Protein AF-A0A257MVK5-F1 (afdb_monomer_lite)

Sequence (106 aa):
MNSQQKISKLDDLIFDNRFIRELPADAETINNRRQVIGACYSRVLPTPVASPQRVAYSREVAELLDLTTDVCESDDFIRVFAGNRLAAGMEPYSTCYGGHQFGNWA

Structure (mmCIF, N/CA/C/O backbone):
data_AF-A0A257MVK5-F1
#
_entry.id   AF-A0A257MVK5-F1
#
loop_
_atom_site.group_PDB
_atom_site.id
_atom_site.type_symbol
_atom_site.label_atom_id
_atom_site.label_alt_id
_atom_site.label_comp_id
_atom_site.label_asym_id
_atom_site.label_entity_id
_atom_site.label_seq_id
_atom_site.pdbx_PDB_ins_code
_atom_site.Cartn_x
_atom_site.Cartn_y
_atom_site.Cartn_z
_atom_site.occupancy
_atom_site.B_iso_or_equiv
_atom_site.auth_seq_id
_atom_site.auth_comp_id
_atom_site.auth_asym_id
_atom_site.auth_atom_id
_atom_site.pdbx_PDB_model_num
ATOM 1 N N . MET A 1 1 ? -29.763 14.433 1.345 1.00 39.16 1 MET A N 1
ATOM 2 C CA . MET A 1 1 ? -28.522 14.193 2.108 1.00 39.16 1 MET A CA 1
ATOM 3 C C . MET A 1 1 ? -28.263 12.702 2.041 1.00 39.16 1 MET A C 1
ATOM 5 O O . MET A 1 1 ? -28.987 11.963 2.691 1.00 39.16 1 MET A O 1
ATOM 9 N N . ASN A 1 2 ? -27.351 12.248 1.179 1.00 43.41 2 ASN A N 1
ATOM 10 C CA . ASN A 1 2 ? -26.973 10.836 1.180 1.00 43.41 2 ASN A CA 1
ATOM 11 C C . ASN A 1 2 ? -26.178 10.586 2.458 1.00 43.41 2 ASN A C 1
ATOM 13 O O . ASN A 1 2 ? -25.158 11.233 2.677 1.00 43.41 2 ASN A O 1
ATOM 17 N N . SER A 1 3 ? -26.668 9.692 3.312 1.00 54.47 3 SER A N 1
ATOM 18 C CA . SER A 1 3 ? -25.866 9.146 4.398 1.00 54.47 3 SER A CA 1
ATOM 19 C C . SER A 1 3 ? -24.686 8.417 3.765 1.00 54.47 3 SER A C 1
ATOM 21 O O . SER A 1 3 ? -24.878 7.376 3.135 1.00 54.47 3 SER A O 1
ATOM 23 N N . GLN A 1 4 ? -23.489 8.985 3.876 1.00 67.56 4 GLN A N 1
ATOM 24 C CA . GLN A 1 4 ? -22.261 8.296 3.505 1.00 67.56 4 GLN A CA 1
ATOM 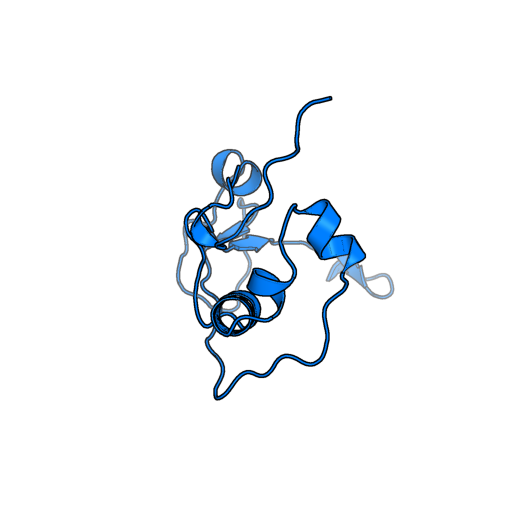25 C C . GLN A 1 4 ? -22.176 7.041 4.377 1.00 67.56 4 GLN A C 1
ATOM 27 O O . GLN A 1 4 ? -22.172 7.123 5.609 1.00 67.56 4 GLN A O 1
ATOM 32 N N . GLN A 1 5 ? -22.266 5.875 3.744 1.00 78.38 5 GLN A N 1
ATOM 33 C CA . GLN A 1 5 ? -22.261 4.602 4.444 1.00 78.38 5 GLN A CA 1
ATOM 34 C C . GLN A 1 5 ? -20.842 4.363 4.952 1.00 78.38 5 GLN A C 1
ATOM 36 O O . GLN A 1 5 ? -19.942 4.087 4.167 1.00 78.38 5 GLN A O 1
ATOM 41 N N . LYS A 1 6 ? -20.642 4.505 6.264 1.00 87.00 6 LYS A N 1
ATOM 42 C CA . LYS A 1 6 ? -19.335 4.266 6.874 1.00 87.00 6 LYS A CA 1
ATOM 43 C C . LYS A 1 6 ? -18.949 2.791 6.774 1.00 87.00 6 LYS A C 1
ATOM 45 O O . LYS A 1 6 ? -19.785 1.900 6.936 1.00 87.00 6 LYS A O 1
ATOM 50 N N . ILE A 1 7 ? -17.666 2.553 6.548 1.00 93.00 7 ILE A N 1
ATOM 51 C CA . ILE A 1 7 ? -17.053 1.241 6.392 1.00 93.00 7 ILE A CA 1
ATOM 52 C C . ILE A 1 7 ? -16.716 0.682 7.772 1.00 93.00 7 ILE A C 1
ATOM 54 O O . ILE A 1 7 ? -15.966 1.285 8.540 1.00 93.00 7 ILE A O 1
ATOM 58 N N . SER A 1 8 ? -17.281 -0.489 8.074 1.00 90.88 8 SER A N 1
ATOM 59 C CA . SER A 1 8 ? -17.130 -1.171 9.368 1.00 90.88 8 SER A CA 1
ATOM 60 C C . SER A 1 8 ? -16.203 -2.392 9.326 1.00 90.88 8 SER A C 1
ATOM 62 O O . SER A 1 8 ? -15.895 -2.961 10.373 1.00 90.88 8 SER A O 1
ATOM 64 N N . LYS A 1 9 ? -15.731 -2.785 8.135 1.00 96.00 9 LYS A N 1
ATOM 65 C CA . LYS A 1 9 ? -14.712 -3.821 7.919 1.00 96.00 9 LYS A CA 1
ATOM 66 C C . LYS A 1 9 ? -13.809 -3.413 6.764 1.00 96.00 9 LYS A C 1
ATOM 68 O O . LYS A 1 9 ? -14.294 -2.915 5.756 1.00 96.00 9 LYS A O 1
ATOM 73 N N . LEU A 1 10 ? -12.508 -3.680 6.869 1.00 97.44 10 LEU A N 1
ATOM 74 C CA . LEU A 1 10 ? -11.566 -3.351 5.793 1.00 97.44 10 LEU A CA 1
ATOM 75 C C . LEU A 1 10 ? -11.840 -4.129 4.500 1.00 97.44 10 LEU A C 1
ATOM 77 O O . LEU A 1 10 ? -11.536 -3.634 3.424 1.00 97.44 10 LEU A O 1
ATOM 81 N N . ASP A 1 11 ? -12.450 -5.310 4.589 1.00 97.81 11 ASP A N 1
ATOM 82 C CA . ASP A 1 11 ? -12.824 -6.099 3.410 1.00 97.81 11 ASP A CA 1
ATOM 83 C C . ASP A 1 11 ? -14.046 -5.533 2.657 1.00 97.81 11 ASP A C 1
ATOM 85 O O . ASP A 1 11 ? -14.320 -5.975 1.545 1.00 97.81 11 ASP A O 1
ATOM 89 N N . ASP A 1 12 ? -14.752 -4.544 3.220 1.00 95.88 12 ASP A N 1
ATOM 90 C CA . ASP A 1 12 ? -15.849 -3.842 2.536 1.00 95.88 12 ASP A CA 1
ATOM 91 C C . ASP A 1 12 ? -15.335 -2.671 1.668 1.00 95.88 12 ASP A C 1
ATOM 93 O O . ASP A 1 12 ? -16.118 -2.009 0.982 1.00 95.88 12 ASP A O 1
ATOM 97 N N . LEU A 1 13 ? -14.024 -2.387 1.693 1.00 95.12 13 LEU A N 1
ATOM 98 C CA . LEU A 1 13 ? -13.406 -1.373 0.839 1.00 95.12 13 LEU A CA 1
ATOM 99 C C . LEU A 1 13 ? -13.520 -1.766 -0.638 1.00 95.12 13 LEU A C 1
ATOM 101 O O . LEU A 1 13 ? -13.185 -2.878 -1.044 1.00 95.12 13 LEU A O 1
ATOM 105 N N . ILE A 1 14 ? -13.931 -0.805 -1.465 1.00 95.12 14 ILE A N 1
ATOM 106 C CA . ILE A 1 14 ? -14.019 -0.986 -2.914 1.00 95.12 14 ILE A CA 1
ATOM 107 C C . ILE A 1 14 ? -12.727 -0.467 -3.545 1.00 95.12 14 ILE A C 1
ATOM 109 O O . ILE A 1 14 ? -12.532 0.738 -3.699 1.00 95.12 14 ILE A O 1
ATOM 113 N N . PHE A 1 15 ? -11.844 -1.390 -3.920 1.00 96.69 15 PHE A N 1
ATOM 114 C CA . PHE A 1 15 ? -10.612 -1.068 -4.633 1.00 96.69 15 PHE A CA 1
ATOM 115 C C . PHE A 1 15 ? -10.858 -0.974 -6.139 1.00 96.69 15 PHE A C 1
ATOM 117 O O . PHE A 1 15 ? -11.295 -1.930 -6.777 1.00 96.69 15 PHE A O 1
ATOM 124 N N . ASP A 1 16 ? -10.507 0.169 -6.725 1.00 97.69 16 ASP A N 1
ATOM 125 C CA . ASP A 1 16 ? -10.339 0.308 -8.169 1.00 97.69 16 ASP A CA 1
ATOM 126 C C . ASP A 1 16 ? -8.846 0.399 -8.500 1.00 97.69 16 ASP A C 1
ATOM 128 O O . ASP A 1 16 ? -8.261 1.483 -8.575 1.00 97.69 16 ASP A O 1
ATOM 132 N N . ASN A 1 17 ? -8.221 -0.764 -8.694 1.00 97.94 17 ASN A N 1
ATOM 133 C CA . ASN A 1 17 ? -6.787 -0.910 -8.954 1.00 97.94 17 ASN A CA 1
ATOM 134 C C . ASN A 1 17 ? -6.401 -0.507 -10.398 1.00 97.94 17 ASN A C 1
ATOM 136 O O . ASN A 1 17 ? -5.712 -1.242 -11.107 1.00 97.94 17 ASN A O 1
ATOM 140 N N . ARG A 1 18 ? -6.849 0.672 -10.856 1.00 98.12 18 ARG A N 1
ATOM 141 C CA . ARG A 1 18 ? -6.629 1.203 -12.217 1.00 98.12 18 ARG A CA 1
ATOM 142 C C . ARG A 1 18 ? -5.179 1.134 -12.666 1.00 98.12 18 ARG A C 1
ATOM 144 O O . ARG A 1 18 ? -4.913 0.669 -13.765 1.00 98.12 18 ARG A O 1
ATOM 151 N N . PHE A 1 19 ? -4.252 1.550 -11.804 1.00 97.88 19 PHE A N 1
ATOM 152 C CA . PHE A 1 19 ? -2.830 1.641 -12.143 1.00 97.88 19 PHE A CA 1
ATOM 153 C C . PHE A 1 19 ? -2.268 0.302 -12.637 1.00 97.88 19 PHE A C 1
ATOM 155 O O . PHE A 1 19 ? -1.659 0.244 -13.697 1.00 97.88 19 PHE A O 1
ATOM 162 N N . ILE A 1 20 ? -2.518 -0.784 -11.907 1.00 97.19 20 ILE A N 1
ATOM 163 C CA . ILE A 1 20 ? -2.019 -2.118 -12.269 1.00 97.19 20 ILE A CA 1
ATOM 164 C C . ILE A 1 20 ? -2.890 -2.825 -13.312 1.00 97.19 20 ILE A C 1
ATOM 166 O O . ILE A 1 20 ? -2.451 -3.779 -13.944 1.00 97.19 20 ILE A O 1
ATOM 170 N N . ARG A 1 21 ? -4.140 -2.392 -13.498 1.00 97.69 21 ARG A N 1
ATOM 171 C CA . ARG A 1 21 ? -5.002 -2.926 -14.555 1.00 97.69 21 ARG A CA 1
ATOM 172 C C . ARG A 1 21 ? -4.632 -2.355 -15.923 1.00 97.69 21 ARG A C 1
ATOM 174 O O . ARG A 1 21 ? -4.765 -3.051 -16.924 1.00 97.69 21 ARG A O 1
ATOM 181 N N . GLU A 1 22 ? -4.212 -1.093 -15.964 1.00 98.25 22 GLU A N 1
ATOM 182 C CA . GLU A 1 22 ? -4.069 -0.328 -17.207 1.00 98.25 22 GLU A CA 1
ATOM 183 C C . GLU A 1 22 ? -2.612 -0.113 -17.634 1.00 98.25 22 GLU A C 1
ATOM 185 O O . GLU A 1 22 ? -2.370 0.190 -18.802 1.00 98.25 22 GLU A O 1
ATOM 190 N N . LEU A 1 23 ? -1.637 -0.284 -16.734 1.00 97.88 23 LEU A N 1
ATOM 191 C CA . LEU A 1 23 ? -0.221 -0.082 -17.049 1.00 97.88 23 LEU A CA 1
ATOM 192 C C . LEU A 1 23 ? 0.555 -1.399 -17.197 1.00 97.88 23 LEU A C 1
ATOM 194 O O . LEU A 1 23 ? 0.171 -2.415 -16.617 1.00 97.88 23 LEU A O 1
ATOM 198 N N . PRO A 1 24 ? 1.675 -1.400 -17.945 1.00 97.75 24 PRO A N 1
ATOM 199 C CA . PRO A 1 24 ? 2.495 -2.592 -18.126 1.00 97.75 24 PRO A CA 1
ATOM 200 C C . PRO A 1 24 ? 3.082 -3.115 -16.808 1.00 97.75 24 PRO A C 1
ATOM 202 O O . PRO A 1 24 ? 3.807 -2.403 -16.105 1.00 97.75 24 PRO A O 1
ATOM 205 N N . ALA A 1 25 ? 2.791 -4.379 -16.508 1.00 97.56 25 ALA A N 1
ATOM 206 C CA . ALA A 1 25 ? 3.381 -5.118 -15.401 1.00 97.56 25 ALA A CA 1
ATOM 207 C C . ALA A 1 25 ? 4.744 -5.695 -15.790 1.00 97.56 25 ALA A C 1
ATOM 209 O O . ALA A 1 25 ? 4.947 -6.130 -16.92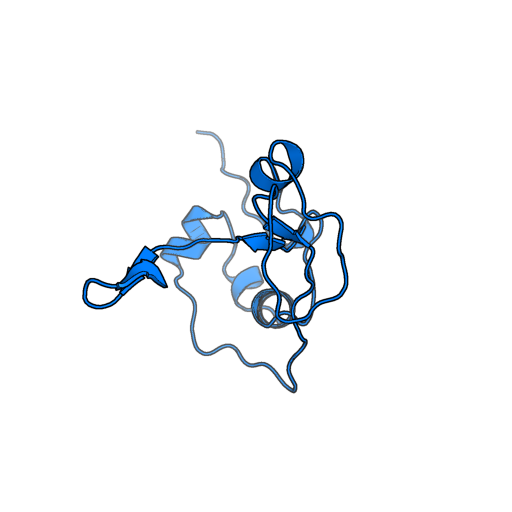4 1.00 97.56 25 ALA A O 1
ATOM 210 N N . ASP A 1 26 ? 5.641 -5.790 -14.821 1.00 97.31 26 ASP A N 1
ATOM 211 C CA . ASP A 1 26 ? 6.846 -6.599 -14.929 1.00 97.31 26 ASP A CA 1
ATOM 212 C C . ASP A 1 26 ? 6.472 -8.082 -15.051 1.00 97.31 26 ASP A C 1
ATOM 214 O O . ASP A 1 26 ? 5.616 -8.586 -14.314 1.00 97.31 26 ASP A O 1
ATOM 218 N N . ALA A 1 27 ? 7.099 -8.772 -16.002 1.00 95.19 27 ALA A N 1
ATOM 219 C CA . ALA A 1 27 ? 6.893 -10.200 -16.215 1.00 95.19 27 ALA A CA 1
ATOM 220 C C . ALA A 1 27 ? 7.587 -11.044 -15.135 1.00 95.19 27 ALA A C 1
ATOM 222 O O . ALA A 1 27 ? 7.145 -12.158 -14.851 1.00 95.19 27 ALA A O 1
ATOM 223 N N . GLU A 1 28 ? 8.658 -10.523 -14.527 1.00 95.12 28 GLU A N 1
ATOM 224 C CA . GLU A 1 28 ? 9.349 -11.193 -13.432 1.00 95.12 28 GLU A CA 1
ATOM 225 C C . GLU A 1 28 ? 8.608 -10.962 -12.109 1.00 95.12 28 GLU A C 1
ATOM 227 O O . GLU A 1 28 ? 8.290 -9.833 -11.734 1.00 95.12 28 GLU A O 1
ATOM 232 N N . THR A 1 29 ? 8.377 -12.048 -11.375 1.00 93.12 29 THR A N 1
ATOM 233 C CA . THR A 1 29 ? 7.606 -12.071 -10.120 1.00 93.12 29 THR A CA 1
ATOM 234 C C . THR A 1 29 ? 8.466 -12.361 -8.894 1.00 93.12 29 THR A C 1
ATOM 236 O O . THR A 1 29 ? 8.008 -12.197 -7.762 1.00 93.12 29 THR A O 1
ATOM 239 N N . ILE A 1 30 ? 9.721 -12.774 -9.090 1.00 94.62 30 ILE A N 1
ATOM 240 C CA . ILE A 1 30 ? 10.676 -12.975 -8.006 1.00 94.62 30 ILE A CA 1
ATOM 241 C C . ILE A 1 30 ? 11.027 -11.615 -7.398 1.00 94.62 30 ILE A C 1
ATOM 243 O O . ILE A 1 30 ? 11.510 -10.709 -8.074 1.00 94.62 30 ILE A O 1
ATOM 247 N N . ASN A 1 31 ? 10.827 -11.494 -6.086 1.00 92.94 31 ASN A N 1
ATOM 248 C CA . ASN A 1 31 ? 11.177 -10.296 -5.335 1.00 92.94 31 ASN A CA 1
ATOM 249 C C . ASN A 1 31 ? 12.692 -10.241 -5.073 1.00 92.94 31 ASN A C 1
ATOM 251 O O . ASN A 1 31 ? 13.189 -10.760 -4.070 1.00 92.94 31 ASN A O 1
ATOM 255 N N . ASN A 1 32 ? 13.436 -9.631 -5.996 1.00 94.06 32 ASN A N 1
ATOM 256 C CA . ASN A 1 32 ? 14.866 -9.374 -5.872 1.00 94.06 32 ASN A CA 1
ATOM 257 C C . ASN A 1 32 ? 15.249 -7.992 -6.437 1.00 94.06 32 ASN A C 1
ATOM 259 O O . ASN A 1 32 ? 14.469 -7.310 -7.098 1.00 94.06 32 ASN A O 1
ATOM 263 N N . ARG A 1 33 ? 16.483 -7.557 -6.159 1.00 91.88 33 ARG A N 1
ATOM 264 C CA . ARG A 1 33 ? 17.025 -6.308 -6.714 1.00 91.88 33 ARG A CA 1
ATOM 265 C C . ARG A 1 33 ? 17.512 -6.543 -8.140 1.00 91.88 33 ARG A C 1
ATOM 267 O O . ARG A 1 33 ? 18.376 -7.392 -8.352 1.00 91.88 33 ARG A O 1
ATOM 274 N N . ARG A 1 34 ? 16.997 -5.759 -9.086 1.00 93.62 34 ARG A N 1
ATOM 275 C CA . ARG A 1 34 ? 17.353 -5.789 -10.513 1.00 93.62 34 ARG A CA 1
ATOM 276 C C . ARG A 1 34 ? 16.859 -4.522 -11.211 1.00 93.62 34 ARG A C 1
ATOM 278 O O . ARG A 1 34 ? 16.053 -3.785 -10.649 1.00 93.62 34 ARG A O 1
ATOM 285 N N . GLN A 1 35 ? 17.303 -4.307 -12.445 1.00 92.56 35 GLN A N 1
ATOM 286 C CA . GLN A 1 35 ? 16.688 -3.317 -13.326 1.00 92.56 35 GLN A CA 1
ATOM 287 C C . GLN A 1 35 ? 15.335 -3.832 -13.829 1.00 92.56 35 GLN A C 1
ATOM 289 O O . GLN A 1 35 ? 15.221 -4.992 -14.222 1.00 92.56 35 GLN A O 1
ATOM 294 N N . VAL A 1 36 ? 14.327 -2.962 -13.821 1.00 94.62 36 VAL A N 1
ATOM 295 C CA . VAL A 1 36 ? 12.990 -3.219 -14.372 1.00 94.62 36 VAL A CA 1
ATOM 296 C C . VAL A 1 36 ? 12.872 -2.410 -15.657 1.00 94.62 36 VAL A C 1
ATOM 298 O O . VAL A 1 36 ? 12.996 -1.187 -15.628 1.00 94.62 36 VAL A O 1
ATOM 301 N N . ILE A 1 37 ? 12.696 -3.086 -16.791 1.00 93.62 37 ILE A N 1
ATOM 302 C CA . ILE A 1 37 ? 12.689 -2.466 -18.123 1.00 93.62 37 ILE A CA 1
ATOM 303 C C . ILE A 1 37 ? 11.346 -2.759 -18.787 1.00 93.62 37 ILE A C 1
ATOM 305 O O . ILE A 1 37 ? 10.895 -3.899 -18.794 1.00 93.62 37 ILE A O 1
ATOM 309 N N . GLY A 1 38 ? 10.717 -1.734 -19.369 1.00 95.06 38 GLY A N 1
ATOM 310 C CA . GLY A 1 38 ? 9.468 -1.890 -20.125 1.00 95.06 38 GLY A CA 1
ATOM 311 C C . GLY A 1 38 ? 8.217 -2.138 -19.272 1.00 95.06 38 GLY A C 1
ATOM 312 O O . GLY A 1 38 ? 7.163 -2.436 -19.825 1.00 95.06 38 GLY A O 1
ATOM 313 N N . ALA A 1 39 ? 8.319 -1.988 -17.953 1.00 97.06 39 ALA A N 1
ATOM 314 C CA . ALA A 1 39 ? 7.209 -2.090 -17.015 1.00 97.06 39 ALA A CA 1
ATOM 315 C C . ALA A 1 39 ? 7.104 -0.822 -16.162 1.00 97.06 39 ALA A C 1
ATOM 317 O O . ALA A 1 39 ? 8.086 -0.104 -16.001 1.00 97.06 39 ALA A O 1
ATOM 318 N N . CYS A 1 40 ? 5.918 -0.554 -15.616 1.00 97.25 40 CYS A N 1
ATOM 319 C CA . CYS A 1 40 ? 5.680 0.538 -14.667 1.00 97.25 40 CYS A CA 1
ATOM 320 C C . CYS A 1 40 ? 5.728 0.065 -13.207 1.00 97.25 40 CYS A C 1
ATOM 322 O O . CYS A 1 40 ? 5.906 0.873 -12.293 1.00 97.25 40 CYS A O 1
ATOM 324 N N . TYR A 1 41 ? 5.539 -1.236 -12.977 1.00 97.50 41 TYR A N 1
ATOM 325 C CA . TYR A 1 41 ? 5.535 -1.828 -11.647 1.00 97.50 41 TYR A CA 1
ATOM 326 C C . TYR A 1 41 ? 5.891 -3.315 -11.670 1.00 97.50 41 TYR A C 1
ATOM 328 O O . TYR A 1 41 ? 5.668 -3.994 -12.669 1.00 97.50 41 TYR A O 1
ATOM 336 N N . SER A 1 42 ? 6.347 -3.833 -10.532 1.00 97.69 42 SER A N 1
ATOM 337 C CA . SER A 1 42 ? 6.472 -5.267 -10.256 1.00 97.69 42 SER A CA 1
ATOM 338 C C . SER A 1 42 ? 5.462 -5.681 -9.186 1.00 97.69 42 SER A C 1
ATOM 340 O O . SER A 1 42 ? 5.208 -4.937 -8.233 1.00 97.69 42 SER A O 1
ATOM 342 N N . ARG A 1 43 ? 4.878 -6.876 -9.319 1.00 96.69 43 ARG A N 1
ATOM 343 C CA . ARG A 1 43 ? 4.029 -7.448 -8.263 1.00 96.69 43 ARG A CA 1
ATOM 344 C C . ARG A 1 43 ? 4.904 -7.874 -7.091 1.00 96.69 43 ARG A C 1
ATOM 346 O O . ARG A 1 43 ? 5.922 -8.529 -7.288 1.00 96.69 43 ARG A O 1
ATOM 353 N N . VAL A 1 44 ? 4.499 -7.518 -5.879 1.00 96.50 44 VAL A N 1
ATOM 354 C CA . VAL A 1 44 ? 5.232 -7.871 -4.661 1.00 96.50 44 VAL A CA 1
ATOM 355 C C . VAL A 1 44 ? 4.262 -7.953 -3.496 1.00 96.50 44 VAL A C 1
ATOM 357 O O . VAL A 1 44 ? 3.331 -7.162 -3.420 1.00 96.50 44 VAL A O 1
ATOM 360 N N . LEU A 1 45 ? 4.470 -8.904 -2.590 1.00 96.75 45 LEU A N 1
ATOM 361 C CA . LEU A 1 45 ? 3.722 -8.978 -1.338 1.00 96.75 45 LEU A CA 1
ATOM 362 C C . LEU A 1 45 ? 4.501 -8.274 -0.219 1.00 96.75 45 LEU A C 1
ATOM 364 O O . LEU A 1 45 ? 5.735 -8.318 -0.227 1.00 96.75 45 LEU A O 1
ATOM 368 N N . PRO A 1 46 ? 3.815 -7.647 0.752 1.00 97.25 46 PRO A N 1
ATOM 369 C CA . PRO A 1 46 ? 4.481 -7.120 1.934 1.00 97.25 46 PRO A CA 1
ATOM 370 C C . PRO A 1 46 ? 5.147 -8.250 2.728 1.00 97.25 46 PRO A C 1
ATOM 372 O O . PRO A 1 46 ? 4.645 -9.373 2.784 1.00 97.25 46 PRO A O 1
ATOM 375 N N . THR A 1 47 ? 6.272 -7.941 3.368 1.00 96.81 47 THR A N 1
ATOM 376 C CA . THR A 1 47 ? 6.943 -8.861 4.291 1.00 96.81 47 THR A CA 1
ATOM 377 C C . THR A 1 47 ? 6.294 -8.744 5.675 1.00 96.81 47 THR A C 1
ATOM 379 O O . THR A 1 47 ? 6.373 -7.663 6.261 1.00 96.81 47 THR A O 1
ATOM 382 N N . PRO A 1 48 ? 5.686 -9.809 6.231 1.00 97.69 48 PRO A N 1
ATOM 383 C CA . PRO A 1 48 ? 5.044 -9.748 7.543 1.00 97.69 48 PRO A CA 1
ATOM 384 C C . PRO A 1 48 ? 6.030 -9.433 8.672 1.00 97.69 48 PRO A C 1
ATOM 386 O O . PRO A 1 48 ? 7.175 -9.891 8.655 1.00 97.69 48 PRO A O 1
ATOM 389 N N . VAL A 1 49 ? 5.560 -8.719 9.698 1.00 98.00 49 VAL A N 1
ATOM 390 C CA . VAL A 1 49 ? 6.360 -8.378 10.887 1.00 98.00 49 VAL A CA 1
ATOM 391 C C . VAL A 1 49 ? 5.875 -9.106 12.142 1.00 98.00 49 VAL A C 1
ATOM 393 O O . VAL A 1 49 ? 4.722 -9.533 12.237 1.00 98.00 49 VAL A O 1
ATOM 396 N N . ALA A 1 50 ? 6.758 -9.255 13.130 1.00 98.31 50 ALA A N 1
ATOM 397 C CA . ALA A 1 50 ? 6.420 -9.870 14.410 1.00 98.31 50 ALA A CA 1
ATOM 398 C C . ALA A 1 50 ? 5.758 -8.856 15.359 1.00 98.31 50 ALA A C 1
ATOM 400 O O . ALA A 1 50 ? 6.269 -7.755 15.540 1.00 98.31 50 ALA A O 1
ATOM 401 N N . SER A 1 51 ? 4.654 -9.258 16.001 1.00 97.25 51 SER A N 1
ATOM 402 C CA . SER A 1 51 ? 3.962 -8.500 17.059 1.00 97.25 51 SER A CA 1
ATOM 403 C C . SER A 1 51 ? 3.713 -7.008 16.739 1.00 97.25 51 SER A C 1
ATOM 405 O O . SER A 1 51 ? 4.097 -6.148 17.538 1.00 97.25 51 SER A O 1
ATOM 407 N N . PRO A 1 52 ? 3.077 -6.667 15.598 1.00 97.88 52 PRO A N 1
ATOM 408 C CA . PRO A 1 52 ? 2.807 -5.274 15.243 1.00 97.88 52 PRO A CA 1
ATOM 409 C C . PRO A 1 52 ? 1.900 -4.598 16.278 1.00 97.88 52 PRO A C 1
ATOM 411 O O . PRO A 1 52 ? 1.028 -5.242 16.858 1.00 97.88 52 PRO A O 1
ATOM 414 N N . GLN A 1 53 ? 2.103 -3.299 16.503 1.00 97.44 53 GLN A N 1
ATOM 415 C CA . GLN A 1 53 ? 1.331 -2.484 17.445 1.00 97.44 53 GLN A CA 1
ATOM 416 C C . GLN A 1 53 ? 0.977 -1.139 16.805 1.00 97.44 53 GLN A C 1
ATOM 418 O O . GLN A 1 53 ? 1.780 -0.560 16.070 1.00 97.44 53 GLN A O 1
ATOM 423 N N . ARG A 1 54 ? -0.217 -0.619 17.104 1.00 96.94 54 ARG A N 1
ATOM 424 C CA . ARG A 1 54 ? -0.635 0.718 16.668 1.00 96.94 54 ARG A CA 1
ATOM 425 C C . ARG A 1 54 ? 0.041 1.780 17.534 1.00 96.94 54 ARG A C 1
ATOM 427 O O . ARG A 1 54 ? -0.143 1.784 18.745 1.00 96.94 54 ARG A O 1
ATOM 434 N N . VAL A 1 55 ? 0.759 2.710 16.906 1.00 97.62 55 VAL A N 1
ATOM 435 C CA . VAL A 1 55 ? 1.312 3.896 17.586 1.00 97.62 55 VAL A CA 1
ATOM 436 C C . VAL A 1 55 ? 0.319 5.058 17.520 1.00 97.62 55 VAL A C 1
ATOM 438 O O . VAL A 1 55 ? -0.042 5.626 18.545 1.00 97.62 55 VAL A O 1
ATOM 441 N N . ALA A 1 56 ? -0.155 5.385 16.316 1.00 97.44 56 ALA A N 1
ATOM 442 C CA . ALA A 1 56 ? -1.151 6.423 16.064 1.00 97.44 56 ALA A CA 1
ATOM 443 C C . ALA A 1 56 ? -1.843 6.192 14.709 1.00 97.44 56 ALA A C 1
ATOM 445 O O . ALA A 1 56 ? -1.330 5.460 13.863 1.00 97.44 56 ALA A O 1
ATOM 446 N N . TYR A 1 57 ? -2.988 6.843 14.502 1.00 97.88 57 TYR A N 1
ATOM 447 C CA . TYR A 1 57 ? -3.634 7.025 13.200 1.00 97.88 57 TYR A CA 1
ATOM 448 C C . TYR A 1 57 ? -4.282 8.419 13.162 1.00 97.88 57 TYR A C 1
ATOM 450 O O . TYR A 1 57 ? -4.618 8.964 14.215 1.00 97.88 57 TYR A O 1
ATOM 458 N N . SER A 1 58 ? -4.445 9.012 11.975 1.00 97.69 58 SER A N 1
ATOM 459 C CA . SER A 1 58 ? -5.200 10.267 11.825 1.00 97.69 58 SER A CA 1
ATOM 460 C C . SER A 1 58 ? -6.683 9.953 11.673 1.00 97.69 58 SER A C 1
ATOM 462 O O . SER A 1 58 ? -7.075 9.190 10.788 1.00 97.69 58 SER A O 1
ATOM 464 N N . ARG A 1 59 ? -7.504 10.562 12.531 1.00 96.81 59 ARG A N 1
ATOM 465 C CA . ARG A 1 59 ? -8.964 10.433 12.463 1.00 96.81 59 ARG A CA 1
ATOM 466 C C . ARG A 1 59 ? -9.509 11.121 11.218 1.00 96.81 59 ARG A C 1
ATOM 468 O O . ARG A 1 59 ? -10.364 10.561 10.549 1.00 96.81 59 ARG A O 1
ATOM 475 N N . GLU A 1 60 ? -8.947 12.272 10.868 1.00 97.12 60 GLU A N 1
ATOM 476 C CA . GLU A 1 60 ? -9.333 13.044 9.690 1.00 97.12 60 GLU A CA 1
ATOM 477 C C . GLU A 1 60 ? -9.097 12.242 8.403 1.00 97.12 60 GLU A C 1
ATOM 479 O O . GLU A 1 60 ? -9.960 12.198 7.534 1.00 97.12 60 GLU A O 1
ATOM 484 N N . VAL A 1 61 ? -7.964 11.537 8.287 1.00 96.56 61 VAL A N 1
ATOM 485 C CA . VAL A 1 61 ? -7.692 10.670 7.125 1.00 96.56 61 VAL A CA 1
ATOM 486 C C . VAL A 1 61 ? -8.589 9.430 7.116 1.00 96.56 61 VAL A C 1
ATOM 488 O O . VAL A 1 61 ? -9.020 9.006 6.047 1.00 96.56 61 VAL A O 1
ATOM 491 N N . ALA A 1 62 ? -8.901 8.853 8.279 1.00 96.38 62 ALA A N 1
ATOM 492 C CA . ALA A 1 62 ? -9.856 7.748 8.361 1.00 96.38 62 ALA A CA 1
ATOM 493 C C . ALA A 1 62 ? -11.246 8.170 7.856 1.00 96.38 62 ALA A C 1
ATOM 495 O O . ALA A 1 62 ? -11.864 7.439 7.085 1.00 96.38 62 ALA A O 1
ATOM 496 N N . GLU A 1 63 ? -11.692 9.376 8.213 1.00 95.00 63 GLU A N 1
ATOM 497 C CA . GLU A 1 63 ? -12.946 9.958 7.729 1.00 95.00 63 GLU A CA 1
ATOM 498 C C . GLU A 1 63 ? -12.938 10.203 6.215 1.00 95.00 63 GLU A C 1
ATOM 500 O O . GLU A 1 63 ? -13.946 9.934 5.567 1.00 95.00 63 GLU A O 1
ATOM 505 N N . LEU A 1 64 ? -11.810 10.627 5.625 1.00 95.69 64 LEU A N 1
ATOM 506 C CA . LEU A 1 64 ? -11.675 10.746 4.161 1.00 95.69 64 LEU A CA 1
ATOM 507 C C . LEU A 1 64 ? -11.868 9.411 3.426 1.00 95.69 64 LEU A C 1
ATOM 509 O O . LEU A 1 64 ? -12.214 9.408 2.247 1.00 95.69 64 LEU A O 1
ATOM 513 N N . LEU A 1 65 ? -11.613 8.295 4.109 1.00 94.56 65 LEU A N 1
ATOM 514 C CA . LEU A 1 65 ? -11.771 6.935 3.594 1.00 94.56 65 LEU A CA 1
ATOM 515 C C . LEU A 1 65 ? -13.064 6.267 4.089 1.00 94.56 65 LEU A C 1
ATOM 517 O O . LEU A 1 65 ? -13.211 5.053 3.957 1.00 94.56 65 LEU A O 1
ATOM 521 N N . ASP A 1 66 ? -13.974 7.041 4.693 1.00 95.94 66 ASP A N 1
ATOM 522 C CA . ASP A 1 66 ? -15.229 6.572 5.285 1.00 95.94 66 ASP A CA 1
ATOM 523 C C . ASP A 1 66 ? -15.050 5.476 6.366 1.00 95.94 66 ASP A C 1
ATOM 525 O O . ASP A 1 66 ? -15.999 4.770 6.710 1.00 95.94 66 ASP A O 1
ATOM 529 N N . LEU A 1 67 ? -13.855 5.337 6.954 1.00 96.25 67 LEU A N 1
ATOM 530 C CA . LEU A 1 67 ? -13.552 4.339 7.984 1.00 96.25 67 LEU A CA 1
ATOM 531 C C . LEU A 1 67 ? -14.108 4.759 9.349 1.00 96.25 67 LEU A C 1
ATOM 533 O O . LEU A 1 67 ? -13.979 5.909 9.778 1.00 96.25 67 LEU A O 1
ATOM 537 N N . THR A 1 68 ? -14.704 3.814 10.077 1.00 96.38 68 THR A N 1
ATOM 538 C CA . THR A 1 68 ? -15.112 4.056 11.467 1.00 96.38 68 THR A CA 1
ATOM 539 C C . THR A 1 68 ? -13.928 3.979 12.432 1.00 96.38 68 THR A C 1
ATOM 541 O O . THR A 1 68 ? -12.941 3.281 12.200 1.00 96.38 68 THR A O 1
ATOM 544 N N . THR A 1 69 ? -14.065 4.651 13.577 1.00 95.44 69 THR A N 1
ATOM 545 C CA . THR A 1 69 ? -13.131 4.534 14.706 1.00 95.44 69 THR A CA 1
ATOM 546 C C . THR A 1 69 ? -12.943 3.082 15.139 1.00 95.44 69 THR A C 1
ATOM 548 O O . THR A 1 69 ? -11.808 2.660 15.323 1.00 95.44 69 THR A O 1
ATOM 551 N N . ASP A 1 70 ? -14.024 2.298 15.211 1.00 96.75 70 ASP A N 1
ATOM 552 C CA . ASP A 1 70 ? -13.964 0.882 15.599 1.00 96.75 70 ASP A CA 1
ATOM 553 C C . ASP A 1 70 ? -13.072 0.060 14.658 1.00 96.75 70 ASP A C 1
ATOM 555 O O . ASP A 1 70 ? -12.305 -0.789 15.114 1.00 96.75 70 ASP A O 1
ATOM 559 N N . VAL A 1 71 ? -13.112 0.342 13.348 1.00 97.19 71 VAL A N 1
ATOM 560 C CA . VAL A 1 71 ? -12.200 -0.288 12.383 1.00 97.19 71 VAL A CA 1
ATOM 561 C C . VAL A 1 71 ? -10.766 0.119 12.674 1.00 97.19 71 VAL A C 1
ATOM 563 O O . VAL A 1 71 ? -9.920 -0.758 12.835 1.00 97.19 71 VAL A O 1
ATOM 566 N N . CYS A 1 72 ? -10.485 1.420 12.783 1.00 97.31 72 CYS A N 1
ATOM 567 C CA . CYS A 1 72 ? -9.135 1.929 13.051 1.00 97.31 72 CYS A CA 1
ATOM 568 C C . CYS A 1 72 ? -8.551 1.435 14.382 1.00 97.31 72 CYS A C 1
ATOM 570 O O . CYS A 1 72 ? -7.330 1.323 14.535 1.00 97.31 72 CYS A O 1
ATOM 572 N N . GLU A 1 73 ? -9.416 1.132 15.349 1.00 97.00 73 GLU A N 1
ATOM 573 C CA . GLU A 1 73 ? -9.016 0.671 16.671 1.00 97.00 73 GLU A CA 1
ATOM 574 C C . GLU A 1 73 ? -8.898 -0.855 16.795 1.00 97.00 73 GLU A C 1
ATOM 576 O O . GLU A 1 73 ? -8.328 -1.335 17.778 1.00 97.00 73 GLU A O 1
ATOM 581 N N . SER A 1 74 ? -9.320 -1.597 15.768 1.00 97.75 74 SER A N 1
ATOM 582 C CA . SER A 1 74 ? -9.282 -3.060 15.716 1.00 97.75 74 SER A CA 1
ATOM 583 C C . SER A 1 74 ? -7.887 -3.658 15.480 1.00 97.75 74 SER A C 1
ATOM 585 O O . SER A 1 74 ? -6.991 -3.039 14.897 1.00 97.75 74 SER A O 1
ATOM 587 N N . ASP A 1 75 ? -7.733 -4.932 15.850 1.00 97.81 75 ASP A N 1
ATOM 588 C CA . ASP A 1 75 ? -6.551 -5.734 15.508 1.00 97.81 75 ASP A CA 1
ATOM 589 C C . ASP A 1 75 ? -6.414 -5.969 13.998 1.00 97.81 75 ASP A C 1
ATOM 591 O O . ASP A 1 75 ? -5.300 -6.121 13.494 1.00 97.81 75 ASP A O 1
ATOM 595 N N . ASP A 1 76 ? -7.529 -6.008 13.259 1.00 98.06 76 ASP A N 1
ATOM 596 C CA . ASP A 1 76 ? -7.501 -6.221 11.810 1.00 98.06 76 ASP A CA 1
ATOM 597 C C . ASP A 1 76 ? -6.813 -5.057 11.093 1.00 98.06 76 ASP A C 1
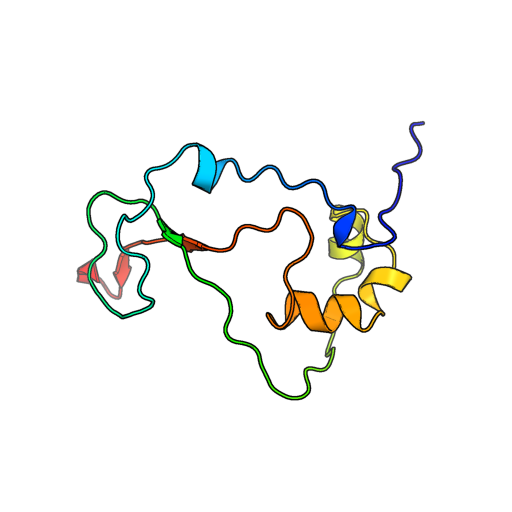ATOM 599 O O . ASP A 1 76 ? -5.976 -5.274 10.217 1.00 98.06 76 ASP A O 1
ATOM 603 N N . PHE A 1 77 ? -7.068 -3.827 11.548 1.00 98.31 77 PHE A N 1
ATOM 604 C CA . PHE A 1 77 ? -6.356 -2.642 11.078 1.00 98.31 77 PHE A CA 1
ATOM 605 C C . PHE A 1 77 ? -4.850 -2.771 11.298 1.00 98.31 77 PHE A C 1
ATOM 607 O O . PHE A 1 77 ? -4.069 -2.579 10.370 1.00 98.31 77 PHE A O 1
ATOM 614 N N . ILE A 1 78 ? -4.419 -3.198 12.486 1.00 98.31 78 ILE A N 1
ATOM 615 C CA . ILE A 1 78 ? -2.993 -3.420 12.756 1.00 98.31 78 ILE A CA 1
ATOM 616 C C . ILE A 1 78 ? -2.414 -4.454 11.782 1.00 98.31 78 ILE A C 1
ATOM 618 O O . ILE A 1 78 ? -1.347 -4.230 11.213 1.00 98.31 78 ILE A O 1
ATOM 622 N N . ARG A 1 79 ? -3.115 -5.570 11.548 1.00 98.50 79 ARG A N 1
ATOM 623 C CA . ARG A 1 79 ? -2.640 -6.639 10.656 1.00 98.50 79 ARG A CA 1
ATOM 624 C C . ARG A 1 79 ? -2.536 -6.188 9.201 1.00 98.50 79 ARG A C 1
ATOM 626 O O . ARG A 1 79 ? -1.558 -6.542 8.547 1.00 98.50 79 ARG A O 1
ATOM 633 N N . VAL A 1 80 ? -3.500 -5.417 8.699 1.00 98.31 80 VAL A N 1
ATOM 634 C CA . VAL A 1 80 ? -3.477 -4.924 7.314 1.00 98.31 80 VAL A CA 1
ATOM 635 C C . VAL A 1 80 ? -2.367 -3.895 7.117 1.00 98.31 80 VAL A C 1
ATOM 637 O O . VAL A 1 80 ? -1.513 -4.063 6.249 1.00 98.31 80 VAL A O 1
ATOM 640 N N . PHE A 1 81 ? -2.315 -2.864 7.961 1.00 97.50 81 PHE A N 1
ATOM 641 C CA . PHE A 1 81 ? -1.363 -1.762 7.789 1.00 97.50 81 PHE A CA 1
ATOM 642 C C . PHE A 1 81 ? 0.083 -2.126 8.163 1.00 97.50 81 PHE A C 1
ATOM 644 O O . PHE A 1 81 ? 1.010 -1.462 7.707 1.00 97.50 81 PHE A O 1
ATOM 651 N N . ALA A 1 82 ? 0.299 -3.199 8.931 1.00 98.12 82 ALA A N 1
ATOM 652 C CA . ALA A 1 82 ? 1.632 -3.759 9.172 1.00 98.12 82 ALA A CA 1
ATOM 653 C C . ALA A 1 82 ? 2.109 -4.728 8.071 1.00 98.12 82 ALA A C 1
ATOM 655 O O . ALA A 1 82 ? 3.229 -5.229 8.145 1.00 98.12 82 ALA A O 1
ATOM 656 N N . GLY A 1 83 ? 1.279 -5.010 7.057 1.00 98.12 83 GLY A N 1
ATOM 657 C CA .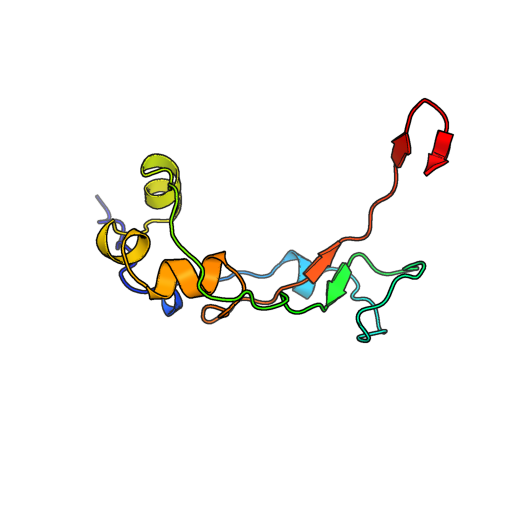 GLY A 1 83 ? 1.624 -5.940 5.978 1.00 98.12 83 GLY A CA 1
ATOM 658 C C . GLY A 1 83 ? 1.496 -7.420 6.353 1.00 98.12 83 GLY A C 1
ATOM 659 O O . GLY A 1 83 ? 2.014 -8.284 5.651 1.00 98.12 83 GLY A O 1
ATOM 660 N N . ASN A 1 84 ? 0.801 -7.736 7.447 1.00 98.56 84 ASN A N 1
ATOM 661 C CA . ASN A 1 84 ? 0.541 -9.106 7.896 1.00 98.56 84 ASN A CA 1
ATOM 662 C C . ASN A 1 84 ? -0.738 -9.704 7.285 1.00 98.56 84 ASN A C 1
ATOM 664 O O . ASN A 1 84 ? -0.942 -10.916 7.360 1.00 98.56 84 ASN A O 1
ATOM 668 N N . ARG A 1 85 ? -1.610 -8.869 6.711 1.00 98.25 85 ARG A N 1
ATOM 669 C CA . ARG A 1 85 ? -2.834 -9.261 6.005 1.00 98.25 85 ARG A CA 1
ATOM 670 C C . ARG A 1 85 ? -3.073 -8.311 4.833 1.00 98.25 85 ARG A C 1
ATOM 672 O O . ARG A 1 85 ? -2.707 -7.146 4.900 1.00 98.25 85 ARG A O 1
ATOM 679 N N . LEU A 1 86 ? -3.732 -8.793 3.787 1.00 98.50 86 LEU A N 1
ATOM 680 C CA . LEU A 1 86 ? -4.309 -7.950 2.741 1.00 98.50 86 LEU A CA 1
ATOM 681 C C . LEU A 1 86 ? -5.823 -7.908 2.906 1.00 98.50 86 LEU A C 1
ATOM 683 O O . LEU A 1 86 ? -6.429 -8.962 3.111 1.00 98.50 86 LEU A O 1
ATOM 687 N N . ALA A 1 87 ? -6.413 -6.716 2.818 1.00 98.12 87 ALA A N 1
ATOM 688 C CA . ALA A 1 87 ? -7.860 -6.560 2.719 1.00 98.12 87 ALA A CA 1
ATOM 689 C C . ALA A 1 87 ? -8.375 -7.091 1.374 1.00 98.12 87 ALA A C 1
ATOM 691 O O . ALA A 1 87 ? -7.622 -7.169 0.397 1.00 98.12 87 ALA A O 1
ATOM 692 N N . ALA A 1 88 ? -9.655 -7.456 1.313 1.00 98.00 88 ALA A N 1
ATOM 693 C CA . ALA A 1 88 ? -10.279 -7.865 0.059 1.00 98.00 88 ALA A CA 1
ATOM 694 C C . ALA A 1 88 ? -10.094 -6.788 -1.030 1.00 98.00 88 ALA A C 1
ATOM 696 O O . ALA A 1 88 ? -10.231 -5.596 -0.776 1.00 98.00 88 ALA A O 1
ATOM 697 N N . GLY A 1 89 ? -9.734 -7.215 -2.243 1.00 97.44 89 GLY A N 1
ATOM 698 C CA . GLY A 1 89 ? -9.483 -6.320 -3.377 1.00 97.44 89 GLY A CA 1
ATOM 699 C C . GLY A 1 89 ? -8.113 -5.630 -3.390 1.00 97.44 89 GLY A C 1
ATOM 700 O O . GLY A 1 89 ? -7.769 -5.031 -4.405 1.00 97.44 89 GLY A O 1
ATOM 701 N N . MET A 1 90 ? -7.299 -5.728 -2.331 1.00 98.00 90 MET A N 1
ATOM 702 C CA . MET A 1 90 ? -5.931 -5.203 -2.368 1.00 98.00 90 MET A CA 1
ATOM 703 C C . MET A 1 90 ? -5.050 -6.006 -3.328 1.00 98.00 90 MET A C 1
ATOM 705 O O . MET A 1 90 ? -4.929 -7.225 -3.217 1.00 98.00 90 MET A O 1
ATOM 709 N N . GLU A 1 91 ? -4.343 -5.294 -4.202 1.00 97.88 91 GLU A N 1
ATOM 710 C CA . GLU A 1 91 ? -3.348 -5.862 -5.111 1.00 97.88 91 GLU A CA 1
ATOM 711 C C . GLU A 1 91 ? -2.028 -5.083 -4.978 1.00 97.88 91 GLU A C 1
ATOM 713 O O . GLU A 1 91 ? -1.838 -4.067 -5.648 1.00 97.88 91 GLU A O 1
ATOM 718 N N . PRO A 1 92 ? -1.114 -5.501 -4.082 1.00 97.50 92 PRO A N 1
ATOM 719 C CA . PRO A 1 92 ? 0.102 -4.745 -3.810 1.00 97.50 92 PRO A CA 1
ATOM 720 C C . PRO A 1 92 ? 1.127 -4.835 -4.950 1.00 97.50 92 PRO A C 1
ATOM 722 O O . PRO A 1 92 ? 1.286 -5.861 -5.619 1.00 97.50 92 PRO A O 1
ATOM 725 N N . TYR A 1 93 ? 1.854 -3.740 -5.153 1.00 97.31 93 TYR A N 1
ATOM 726 C CA . TYR A 1 93 ? 2.881 -3.608 -6.179 1.00 97.31 93 TYR A CA 1
ATOM 727 C C . TYR A 1 93 ? 3.969 -2.621 -5.750 1.00 97.31 93 TYR A C 1
ATOM 729 O O . TYR A 1 93 ? 3.780 -1.817 -4.838 1.00 97.31 93 TYR A O 1
ATOM 737 N N . SER A 1 94 ? 5.110 -2.668 -6.434 1.00 96.56 94 SER A N 1
ATOM 738 C CA . SER A 1 94 ? 6.188 -1.686 -6.316 1.00 96.56 94 SER A CA 1
ATOM 739 C C . SER A 1 94 ? 6.383 -1.001 -7.661 1.00 96.56 94 SER A C 1
ATOM 741 O O . SER A 1 94 ? 6.525 -1.677 -8.678 1.00 96.56 94 SER A O 1
ATOM 743 N N . THR A 1 95 ? 6.356 0.331 -7.688 1.00 96.19 95 THR A N 1
ATOM 744 C CA . THR A 1 95 ? 6.628 1.108 -8.901 1.00 96.19 95 THR A CA 1
ATOM 745 C C . THR A 1 95 ? 8.125 1.222 -9.145 1.00 96.19 95 THR A C 1
ATOM 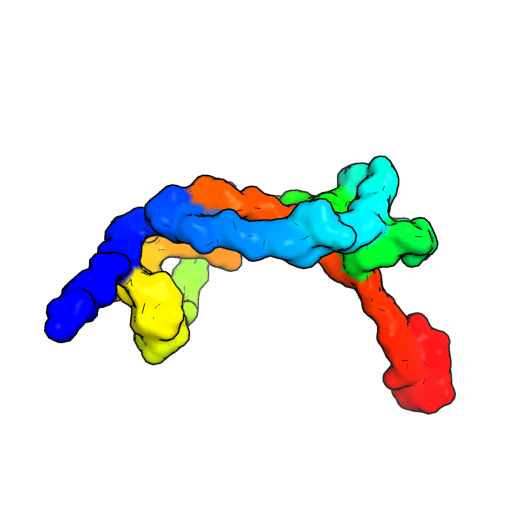747 O O . THR A 1 95 ? 8.911 1.403 -8.214 1.00 96.19 95 THR A O 1
ATOM 750 N N . CYS A 1 96 ? 8.528 1.173 -10.411 1.00 92.12 96 CYS A N 1
ATOM 751 C CA . CYS A 1 96 ? 9.867 1.601 -10.793 1.00 92.12 96 CYS A CA 1
ATOM 752 C C . CYS A 1 96 ? 9.861 3.109 -11.070 1.00 92.12 96 CYS A C 1
ATOM 754 O O . CYS A 1 96 ? 8.972 3.629 -11.747 1.00 92.12 96 CYS A O 1
ATOM 756 N N . TYR A 1 97 ? 10.864 3.816 -10.564 1.00 93.38 97 TYR A N 1
ATOM 757 C CA . TYR A 1 97 ? 11.097 5.222 -10.865 1.00 93.38 97 TYR A CA 1
ATOM 758 C C . TYR A 1 97 ? 12.602 5.489 -10.902 1.00 93.38 97 TYR A C 1
ATOM 760 O O . TYR A 1 97 ? 13.393 4.714 -10.368 1.00 93.38 97 TYR A O 1
ATOM 768 N N . GLY A 1 98 ? 12.983 6.586 -11.543 1.00 92.19 98 GLY A N 1
ATOM 769 C CA . GLY A 1 98 ? 14.353 7.085 -11.574 1.00 92.19 98 GLY A CA 1
ATOM 770 C C . GLY A 1 98 ? 14.351 8.590 -11.366 1.00 92.19 98 GLY A C 1
ATOM 771 O O . GLY A 1 98 ? 13.302 9.240 -11.441 1.00 92.19 98 GLY A O 1
ATOM 772 N N . GLY A 1 99 ? 15.516 9.156 -11.086 1.00 95.31 99 GLY A N 1
ATOM 773 C CA . GLY A 1 99 ? 15.611 10.589 -10.871 1.00 95.31 99 GLY A CA 1
ATOM 774 C C . GLY A 1 99 ? 17.033 11.067 -10.666 1.00 95.31 99 GLY A C 1
ATOM 775 O O . GLY A 1 99 ? 17.949 10.294 -10.407 1.00 95.31 99 GLY A O 1
ATOM 776 N N . HIS A 1 100 ? 17.208 12.380 -10.765 1.00 97.38 100 HIS A N 1
ATOM 777 C CA . HIS A 1 100 ? 18.493 12.990 -10.475 1.00 97.38 100 HIS A CA 1
ATOM 778 C C . HIS A 1 100 ? 18.662 13.151 -8.963 1.00 97.38 100 HIS A C 1
ATOM 780 O O . HIS A 1 100 ? 17.880 13.850 -8.318 1.00 97.38 100 HIS A O 1
ATOM 786 N N . GLN A 1 101 ? 19.708 12.546 -8.407 1.00 97.88 101 GLN A N 1
ATOM 787 C CA . GLN A 1 101 ? 20.141 12.756 -7.029 1.00 97.88 101 GLN A CA 1
ATOM 788 C C . GLN A 1 101 ? 21.473 13.509 -7.055 1.00 97.88 101 GLN A C 1
ATOM 790 O O . GLN A 1 101 ? 22.433 13.070 -7.682 1.00 97.88 101 GLN A O 1
ATOM 795 N N . PHE A 1 102 ? 21.526 14.682 -6.416 1.00 97.12 102 PHE A N 1
ATOM 796 C CA . PHE A 1 102 ? 22.728 15.534 -6.371 1.00 97.12 102 PHE A CA 1
ATOM 797 C C . PHE A 1 102 ? 23.348 15.824 -7.756 1.00 97.12 102 PHE A C 1
ATOM 799 O O . PHE A 1 102 ? 24.565 15.817 -7.918 1.00 97.12 102 PHE A O 1
ATOM 806 N N . GLY A 1 103 ? 22.509 16.047 -8.774 1.00 96.62 103 GLY A N 1
ATOM 807 C CA . GLY A 1 103 ? 22.952 16.357 -10.140 1.00 96.62 103 GLY A CA 1
ATOM 808 C C . GLY A 1 103 ? 23.371 15.152 -10.991 1.00 96.62 103 GLY A C 1
ATOM 809 O O . GLY A 1 103 ? 23.756 15.346 -12.138 1.00 96.62 103 GLY A O 1
ATOM 810 N N . ASN A 1 104 ? 23.262 13.924 -10.475 1.00 97.50 104 ASN A N 1
ATOM 811 C CA . ASN A 1 104 ? 23.583 12.694 -11.202 1.00 97.50 104 ASN A CA 1
ATOM 812 C C . ASN A 1 104 ? 22.324 11.844 -11.404 1.00 97.50 104 ASN A C 1
ATOM 814 O O . ASN A 1 104 ? 21.480 11.791 -10.511 1.00 97.50 104 ASN A O 1
ATOM 818 N N . TRP A 1 105 ? 22.198 11.178 -12.555 1.00 93.88 105 TRP A N 1
ATOM 819 C CA . TRP A 1 105 ? 21.138 10.190 -12.783 1.00 93.88 105 TRP A CA 1
ATOM 820 C C . TRP A 1 105 ? 21.388 8.951 -11.913 1.00 93.88 105 TRP A C 1
ATOM 822 O O . TRP A 1 105 ? 22.455 8.343 -12.025 1.00 93.88 105 TRP A O 1
ATOM 832 N N . ALA A 1 106 ? 20.425 8.620 -11.049 1.00 90.06 106 ALA A N 1
ATOM 833 C CA . ALA A 1 106 ? 20.456 7.473 -10.141 1.00 90.06 106 ALA A CA 1
ATOM 834 C C . ALA A 1 106 ? 19.463 6.387 -10.575 1.00 90.06 106 ALA A C 1
ATOM 836 O O . ALA A 1 106 ? 18.350 6.748 -11.032 1.00 90.06 106 ALA A O 1
#

Radius of gyration: 17.43 Å; chains: 1; bounding box: 52×29×38 Å

pLDDT: mean 94.51, std 9.24, range [39.16, 98.56]

Foldseek 3Di:
DDDPDADEELLVQDDDPCPVVPWAEQPDADPDDDDGPRGFWYFDADDADPPFDDPDDDPVVCVVRSYDPNHCPDPVVRCCVRRNDPHHPDGDIGGDDWDDDPNDTD

Secondary structure (DSSP, 8-state):
------B-SGGG-----HHHHHSPBPS--S-------S-SEEE-PPPP-SS-------HHHHHHTTB-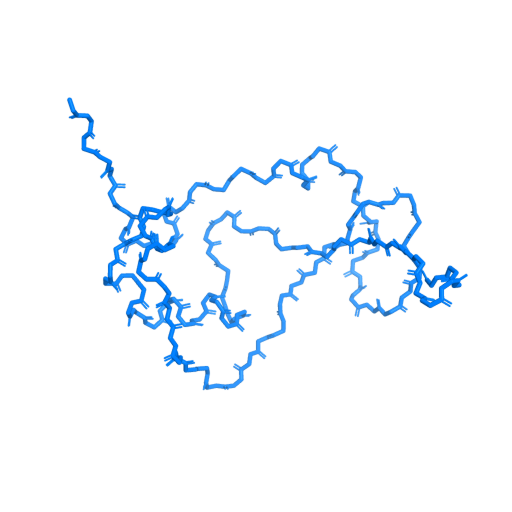HHHHHSHHHHHHHTTS---TT---EEE----EETTEE-